Protein AF-A0A931ZPJ0-F1 (afdb_monomer_lite)

Sequence (111 aa):
MFNLAAVIPQITTKQKPKTNISVLYLNSAILVFIVVLGLAYLIQLNALSTKGYEIRQQQEAISGLSTEYKHLEMQVSNMQSINRIKQEAAKLNFVPTSGVTYINVSDFVLK

Radius of gyration: 46.38 Å; chains: 1; bounding box: 106×37×122 Å

Structure (mmCIF, N/CA/C/O backbone):
data_AF-A0A931ZPJ0-F1
#
_entry.id   AF-A0A931ZPJ0-F1
#
loop_
_atom_site.group_PDB
_atom_site.id
_atom_site.type_symbol
_atom_site.label_atom_id
_atom_site.label_alt_id
_atom_site.label_comp_id
_atom_site.label_asym_id
_atom_site.label_entity_id
_atom_site.label_seq_id
_atom_site.pdbx_PDB_ins_code
_atom_site.Cartn_x
_atom_site.Cartn_y
_atom_site.Cartn_z
_atom_site.occupancy
_atom_site.B_iso_or_equiv
_atom_site.auth_seq_id
_atom_site.auth_comp_id
_atom_site.auth_asym_id
_atom_site.auth_atom_id
_atom_site.pdbx_PDB_model_num
ATOM 1 N N . MET A 1 1 ? 56.919 27.492 -74.182 1.00 49.41 1 MET A N 1
ATOM 2 C CA . MET A 1 1 ? 57.236 27.239 -72.760 1.00 49.41 1 MET A CA 1
ATOM 3 C C . MET A 1 1 ? 55.943 27.335 -71.966 1.00 49.41 1 MET A C 1
ATOM 5 O O . MET A 1 1 ? 55.518 28.428 -71.628 1.00 49.41 1 MET A O 1
ATOM 9 N N . PHE A 1 2 ? 55.264 26.205 -71.773 1.00 52.31 2 PHE A N 1
ATOM 10 C CA . PHE A 1 2 ? 54.060 26.124 -70.945 1.00 52.31 2 PHE A CA 1
ATOM 11 C C . PHE A 1 2 ? 54.491 26.067 -69.479 1.00 52.31 2 PHE A C 1
ATOM 13 O O . PHE A 1 2 ? 55.183 25.125 -69.102 1.00 52.31 2 PHE A O 1
ATOM 20 N N . ASN A 1 3 ? 54.104 27.046 -68.661 1.00 52.62 3 ASN A N 1
ATOM 21 C CA . ASN A 1 3 ? 54.191 26.911 -67.209 1.00 52.62 3 ASN A CA 1
ATOM 22 C C . ASN A 1 3 ? 52.777 26.727 -66.657 1.00 52.62 3 ASN A C 1
ATOM 24 O O . ASN A 1 3 ? 52.006 27.669 -66.500 1.00 52.62 3 ASN A O 1
ATOM 28 N N . LEU A 1 4 ? 52.438 25.455 -66.472 1.00 56.16 4 LEU A N 1
ATOM 29 C CA . LEU A 1 4 ? 51.175 24.948 -65.963 1.00 56.16 4 LEU A CA 1
ATOM 30 C C . LEU A 1 4 ? 51.291 24.804 -64.437 1.00 56.16 4 LEU A C 1
ATOM 32 O O . LEU A 1 4 ? 51.333 23.694 -63.914 1.00 56.16 4 LEU A O 1
ATOM 36 N N . ALA A 1 5 ? 51.408 25.921 -63.720 1.00 59.16 5 ALA A N 1
ATOM 37 C CA . ALA A 1 5 ? 51.514 25.911 -62.265 1.00 59.16 5 ALA A CA 1
ATOM 38 C C . ALA A 1 5 ? 50.183 26.325 -61.617 1.00 59.16 5 ALA A C 1
ATOM 40 O O . ALA A 1 5 ? 49.895 27.501 -61.422 1.00 59.16 5 ALA A O 1
ATOM 41 N N . ALA A 1 6 ? 49.422 25.294 -61.249 1.00 60.72 6 ALA A N 1
ATOM 42 C CA . ALA A 1 6 ? 48.546 25.254 -60.080 1.00 60.72 6 ALA A CA 1
ATOM 43 C C . ALA A 1 6 ? 47.225 26.051 -60.114 1.00 60.72 6 ALA A C 1
ATOM 45 O O . ALA A 1 6 ? 46.964 26.895 -59.264 1.00 60.72 6 ALA A O 1
ATOM 46 N N . VAL A 1 7 ? 46.292 25.619 -60.968 1.00 61.38 7 VAL A N 1
ATOM 47 C CA . VAL A 1 7 ? 44.896 25.467 -60.517 1.00 61.38 7 VAL A CA 1
ATOM 48 C C . VAL A 1 7 ? 44.710 23.988 -60.198 1.00 61.38 7 VAL A C 1
ATOM 50 O O . VAL A 1 7 ? 44.396 23.178 -61.065 1.00 61.38 7 VAL A O 1
ATOM 53 N N . ILE A 1 8 ? 45.005 23.613 -58.954 1.00 66.06 8 ILE A N 1
ATOM 54 C CA . ILE A 1 8 ? 44.704 22.273 -58.446 1.00 66.06 8 ILE A CA 1
ATOM 55 C C . ILE A 1 8 ? 43.224 22.293 -58.044 1.00 66.06 8 ILE A C 1
ATOM 57 O O . ILE A 1 8 ? 42.862 23.081 -57.166 1.00 66.06 8 ILE A O 1
ATOM 61 N N . PRO A 1 9 ? 42.346 21.471 -58.644 1.00 60.62 9 PRO A N 1
ATOM 62 C CA . PRO A 1 9 ? 40.995 21.331 -58.129 1.00 60.62 9 PRO A CA 1
ATOM 63 C C . PRO A 1 9 ? 41.082 20.714 -56.732 1.00 60.62 9 PRO A C 1
ATOM 65 O O . PRO A 1 9 ? 41.609 19.615 -56.554 1.00 60.62 9 PRO A O 1
ATOM 68 N N . GLN A 1 10 ? 40.576 21.428 -55.727 1.00 62.12 10 GLN A N 1
ATOM 69 C CA . GLN A 1 10 ? 40.380 20.867 -54.397 1.00 62.12 10 GLN A CA 1
ATOM 70 C C . GLN A 1 10 ? 39.323 19.767 -54.508 1.00 62.12 10 GLN A C 1
ATOM 72 O O . GLN A 1 10 ? 38.121 20.034 -54.554 1.00 62.12 10 GLN A O 1
ATOM 77 N N . ILE A 1 11 ? 39.778 18.519 -54.603 1.00 58.69 11 ILE A N 1
ATOM 78 C CA . ILE A 1 11 ? 38.918 17.344 -54.531 1.00 58.69 11 ILE A CA 1
ATOM 79 C C . ILE A 1 11 ? 38.341 17.335 -53.114 1.00 58.69 11 ILE A C 1
ATOM 81 O O . ILE A 1 11 ? 38.998 16.927 -52.156 1.00 58.69 11 ILE A O 1
ATOM 85 N N . THR A 1 12 ? 37.109 17.817 -52.969 1.00 57.50 12 THR A N 1
ATOM 86 C CA . THR A 1 12 ? 36.311 17.646 -51.756 1.00 57.50 12 THR A CA 1
ATOM 87 C C . THR A 1 12 ? 35.993 16.162 -51.621 1.00 57.50 12 THR A C 1
ATOM 89 O O . THR A 1 12 ? 34.983 15.648 -52.101 1.00 57.50 12 THR A O 1
ATOM 92 N N . THR A 1 13 ? 36.909 15.429 -50.996 1.00 56.41 13 THR A N 1
ATOM 93 C CA . THR A 1 13 ? 36.708 14.023 -50.668 1.00 56.41 13 THR A CA 1
ATOM 94 C C . THR A 1 13 ? 35.636 13.942 -49.582 1.00 56.41 13 THR A C 1
ATOM 96 O O . THR A 1 13 ? 35.890 14.137 -48.397 1.00 56.41 13 THR A O 1
ATOM 99 N N . LYS A 1 14 ? 34.387 13.680 -49.988 1.00 57.00 14 LYS A N 1
ATOM 100 C CA . LYS A 1 14 ? 33.311 13.291 -49.069 1.00 57.00 14 LYS A CA 1
ATOM 101 C C . LYS A 1 14 ? 33.691 11.956 -48.433 1.00 57.00 14 LYS A C 1
ATOM 103 O O . LYS A 1 14 ? 33.421 10.893 -48.990 1.00 57.00 14 LYS A O 1
ATOM 108 N N . GLN A 1 15 ? 34.339 12.008 -47.276 1.00 59.53 15 GLN A N 1
ATOM 109 C CA . GLN A 1 15 ? 34.605 10.820 -46.481 1.00 59.53 15 GLN A CA 1
ATOM 110 C C . GLN A 1 15 ? 33.269 10.284 -45.956 1.00 59.53 15 GLN A C 1
ATOM 112 O O . GLN A 1 15 ? 32.634 10.887 -45.093 1.00 59.53 15 GLN A O 1
ATOM 117 N N . LYS A 1 16 ? 32.808 9.157 -46.511 1.00 56.84 16 LYS A N 1
ATOM 118 C CA . LYS A 1 16 ? 31.724 8.380 -45.902 1.00 56.84 16 LYS A CA 1
ATOM 119 C C . LYS A 1 16 ? 32.259 7.815 -44.584 1.00 56.84 16 LYS A C 1
ATOM 121 O O . LYS A 1 16 ? 33.325 7.195 -44.616 1.00 56.84 16 LYS A O 1
ATOM 126 N N . PRO A 1 17 ? 31.566 7.994 -43.447 1.00 60.56 17 PRO A N 1
ATOM 127 C CA . PRO A 1 17 ? 32.018 7.407 -42.197 1.00 60.56 17 PRO A CA 1
ATOM 128 C C . PRO A 1 17 ? 32.045 5.884 -42.366 1.00 60.56 17 PRO A C 1
ATOM 130 O O . PRO A 1 17 ? 31.010 5.253 -42.577 1.00 60.56 17 PRO A O 1
ATOM 133 N N . LYS A 1 18 ? 33.245 5.292 -42.322 1.00 60.00 18 LYS A N 1
ATOM 134 C CA . LYS A 1 18 ? 33.433 3.843 -42.198 1.00 60.00 18 LYS A CA 1
ATOM 135 C C . LYS A 1 18 ? 32.964 3.451 -40.800 1.00 60.00 18 LYS A C 1
ATOM 137 O O . LYS A 1 18 ? 33.748 3.421 -39.856 1.00 60.00 18 LYS A O 1
ATOM 142 N N . THR A 1 19 ? 31.670 3.208 -40.644 1.00 62.28 19 THR A N 1
ATOM 143 C CA . THR A 1 19 ? 31.139 2.626 -39.416 1.00 62.28 19 THR A CA 1
ATOM 144 C C . THR A 1 19 ? 31.400 1.126 -39.453 1.00 62.28 19 THR A C 1
ATOM 146 O O . THR A 1 19 ? 31.033 0.424 -40.395 1.00 62.28 19 THR A O 1
ATOM 149 N N . ASN A 1 20 ? 32.096 0.623 -38.435 1.00 71.38 20 ASN A N 1
ATOM 150 C CA . ASN A 1 20 ? 32.272 -0.812 -38.263 1.00 71.38 20 ASN A CA 1
ATOM 151 C C . ASN A 1 20 ? 30.892 -1.428 -38.009 1.00 71.38 20 ASN A C 1
ATOM 153 O O . ASN A 1 20 ? 30.204 -1.024 -37.074 1.00 71.38 20 ASN A O 1
ATOM 157 N N . ILE A 1 21 ? 30.494 -2.403 -38.829 1.00 75.19 21 ILE A N 1
ATOM 158 C CA . ILE A 1 21 ? 29.176 -3.063 -38.771 1.00 75.19 21 ILE A CA 1
ATOM 159 C C . ILE A 1 21 ? 28.860 -3.577 -37.350 1.00 75.19 21 ILE A C 1
ATOM 161 O O . ILE A 1 21 ? 27.729 -3.462 -36.888 1.00 75.19 21 ILE A O 1
ATOM 165 N N . SER A 1 22 ? 29.877 -4.035 -36.609 1.00 79.31 22 SER A N 1
ATOM 166 C CA . SER A 1 22 ? 29.763 -4.433 -35.195 1.00 79.31 22 SER A CA 1
ATOM 167 C C . SER A 1 22 ? 29.295 -3.294 -34.269 1.00 79.31 22 SER A C 1
ATOM 169 O O . SER A 1 22 ? 28.441 -3.498 -33.410 1.00 79.31 22 SER A O 1
ATOM 171 N N . VAL A 1 23 ? 29.773 -2.064 -34.491 1.00 87.19 23 VAL A N 1
ATOM 172 C CA . VAL A 1 23 ? 29.387 -0.879 -33.700 1.00 87.19 23 VAL A CA 1
ATOM 173 C C . VAL A 1 23 ? 27.945 -0.461 -34.002 1.00 87.19 23 VAL A C 1
ATOM 175 O O . VAL A 1 23 ? 27.236 -0.010 -33.106 1.00 87.19 23 VAL A O 1
ATOM 178 N N . LEU A 1 24 ? 27.481 -0.653 -35.243 1.00 85.31 24 LEU A N 1
ATOM 179 C CA . LEU A 1 24 ? 26.091 -0.389 -35.622 1.00 85.31 24 LEU A CA 1
ATOM 180 C C . LEU A 1 24 ? 25.127 -1.344 -34.901 1.00 85.31 24 LEU A C 1
ATOM 182 O O . LEU A 1 24 ? 24.143 -0.888 -34.317 1.00 85.31 24 LEU A O 1
ATOM 186 N N . TYR A 1 25 ? 25.435 -2.646 -34.889 1.00 91.62 25 TYR A N 1
ATOM 187 C CA . TYR A 1 25 ? 24.636 -3.633 -34.159 1.00 91.62 25 TYR A CA 1
ATOM 188 C C . TYR A 1 25 ? 24.646 -3.368 -32.651 1.00 91.62 25 TYR A C 1
ATOM 190 O O . TYR A 1 25 ? 23.581 -3.375 -32.034 1.00 91.62 25 TYR A O 1
ATOM 198 N N . LEU A 1 26 ? 25.805 -3.041 -32.072 1.00 93.19 26 LEU A N 1
ATOM 199 C CA . LEU A 1 26 ? 25.920 -2.709 -30.652 1.00 93.19 26 LEU A CA 1
ATOM 200 C C . LEU A 1 26 ? 25.062 -1.491 -30.270 1.00 93.19 26 LEU A C 1
ATOM 202 O O . LEU A 1 26 ? 24.284 -1.567 -29.322 1.00 93.19 26 LEU A O 1
ATOM 206 N N . ASN A 1 27 ? 25.132 -0.398 -31.036 1.00 93.38 27 ASN A N 1
ATOM 207 C CA . ASN A 1 27 ? 24.301 0.784 -30.787 1.00 93.38 27 ASN A CA 1
ATOM 208 C C . ASN A 1 27 ? 22.807 0.485 -30.939 1.00 93.38 27 ASN A C 1
ATOM 210 O O . ASN A 1 27 ? 22.005 0.968 -30.141 1.00 93.38 27 ASN A O 1
ATOM 214 N N . SER A 1 28 ? 22.425 -0.324 -31.931 1.00 94.12 28 SER A N 1
ATOM 215 C CA . SER A 1 28 ? 21.024 -0.722 -32.103 1.00 94.12 28 SER A CA 1
ATOM 216 C C . SER A 1 28 ? 20.516 -1.554 -30.920 1.00 94.12 28 SER A C 1
ATOM 218 O O . SER A 1 28 ? 19.419 -1.302 -30.428 1.00 94.12 28 SER A O 1
ATOM 220 N N . ALA A 1 29 ? 21.336 -2.470 -30.395 1.00 95.25 29 ALA A N 1
ATOM 221 C CA . ALA A 1 29 ? 20.995 -3.284 -29.234 1.00 95.25 29 ALA A CA 1
ATOM 222 C C . ALA A 1 29 ? 20.834 -2.430 -27.969 1.00 95.25 29 ALA A C 1
ATOM 224 O O . ALA A 1 29 ? 19.872 -2.615 -27.228 1.00 95.25 29 ALA A O 1
ATOM 225 N N . ILE A 1 30 ? 21.722 -1.453 -27.755 1.00 95.56 30 ILE A N 1
ATOM 226 C CA . ILE A 1 30 ? 21.625 -0.508 -26.632 1.00 95.56 30 ILE A CA 1
ATOM 227 C C . ILE A 1 30 ? 20.350 0.334 -26.740 1.00 95.56 30 ILE A C 1
ATOM 229 O O . ILE A 1 30 ? 19.649 0.513 -25.748 1.00 95.56 30 ILE A O 1
ATOM 233 N N . LEU A 1 31 ? 20.012 0.819 -27.937 1.00 96.38 31 LEU A N 1
ATOM 234 C CA . LEU A 1 31 ? 18.802 1.614 -28.152 1.00 96.38 31 LEU A CA 1
ATOM 235 C C . LEU A 1 31 ? 17.545 0.793 -27.849 1.00 96.38 31 LEU A C 1
ATOM 237 O O . LEU A 1 31 ? 16.681 1.247 -27.100 1.00 96.38 31 LEU A O 1
ATOM 241 N N . VAL A 1 32 ? 17.472 -0.439 -28.358 1.00 96.69 32 VAL A N 1
ATOM 242 C CA . VAL A 1 32 ? 16.373 -1.365 -28.047 1.00 96.69 32 VAL A CA 1
ATOM 243 C C . VAL A 1 32 ? 16.301 -1.633 -26.545 1.00 96.69 32 VAL A C 1
ATOM 245 O O . VAL A 1 32 ? 15.217 -1.594 -25.971 1.00 96.69 32 VAL A O 1
ATOM 248 N N . PHE A 1 33 ? 17.440 -1.840 -25.886 1.00 97.12 33 PHE A N 1
ATOM 249 C CA . PHE A 1 33 ? 17.489 -2.082 -24.449 1.00 97.12 33 PHE A CA 1
ATOM 250 C C . PHE A 1 33 ? 16.946 -0.897 -23.638 1.00 97.12 33 PHE A C 1
ATOM 252 O O . PHE A 1 33 ? 16.136 -1.094 -22.736 1.00 97.12 33 PHE A O 1
ATOM 259 N N . ILE A 1 34 ? 17.312 0.336 -24.000 1.00 97.06 34 ILE A N 1
ATOM 260 C CA . ILE A 1 34 ? 16.783 1.554 -23.368 1.00 97.06 34 ILE A CA 1
ATOM 261 C C . ILE A 1 34 ? 15.265 1.648 -23.553 1.00 97.06 34 ILE A C 1
ATOM 263 O O . ILE A 1 34 ? 14.551 1.955 -22.600 1.00 97.06 34 ILE A O 1
ATOM 267 N N . VAL A 1 35 ? 14.757 1.351 -24.752 1.00 96.88 35 VAL A N 1
ATOM 268 C CA . VAL A 1 35 ? 13.312 1.367 -25.026 1.00 96.88 35 VAL A CA 1
ATOM 269 C C . VAL A 1 35 ? 12.584 0.317 -24.187 1.00 96.88 35 VAL A C 1
ATOM 271 O O . VAL A 1 35 ? 11.570 0.630 -23.565 1.00 96.88 35 VAL A O 1
ATOM 274 N N . VAL A 1 36 ? 13.112 -0.906 -24.113 1.00 97.00 36 VAL A N 1
ATOM 275 C CA . VAL A 1 36 ? 12.535 -1.985 -23.297 1.00 97.00 36 VAL A CA 1
ATOM 276 C C . VAL A 1 36 ? 12.517 -1.601 -21.818 1.00 97.00 36 VAL A C 1
ATOM 278 O O . VAL A 1 36 ? 11.487 -1.760 -21.166 1.00 97.00 36 VAL A O 1
ATOM 281 N N . LEU A 1 37 ? 13.613 -1.045 -21.296 1.00 96.56 37 LEU A N 1
ATOM 282 C CA . LEU A 1 37 ? 13.674 -0.557 -19.917 1.00 96.56 37 LEU A CA 1
ATOM 283 C C . LEU A 1 37 ? 12.683 0.583 -19.661 1.00 96.56 37 LEU A C 1
ATOM 285 O O . LEU A 1 37 ? 12.018 0.586 -18.628 1.00 96.56 37 LEU A O 1
ATOM 289 N N . GLY A 1 38 ? 12.539 1.520 -20.600 1.00 95.19 38 GLY A N 1
ATOM 290 C CA . GLY A 1 38 ? 11.569 2.610 -20.501 1.00 95.19 38 GLY A CA 1
ATOM 291 C C . GLY A 1 38 ? 10.125 2.107 -20.456 1.00 95.19 38 GLY A C 1
ATOM 292 O O . GLY A 1 38 ? 9.345 2.533 -19.606 1.00 95.19 38 GLY A O 1
ATOM 293 N N . LEU A 1 39 ? 9.775 1.150 -21.318 1.00 95.00 39 LEU A N 1
ATOM 294 C CA . LEU A 1 39 ? 8.451 0.523 -21.317 1.00 95.00 39 LEU A CA 1
ATOM 295 C C . LEU A 1 39 ? 8.205 -0.281 -20.036 1.00 95.00 39 LEU A C 1
ATOM 297 O O . LEU A 1 39 ? 7.142 -0.152 -19.431 1.00 95.00 39 LEU A O 1
ATOM 301 N N . ALA A 1 40 ? 9.190 -1.062 -19.586 1.00 93.44 40 ALA A N 1
ATOM 302 C CA . ALA A 1 40 ? 9.104 -1.807 -18.334 1.00 93.44 40 ALA A CA 1
ATOM 303 C C . ALA A 1 40 ? 8.900 -0.871 -17.133 1.00 93.44 40 ALA A C 1
ATOM 305 O O . ALA A 1 40 ? 8.053 -1.141 -16.282 1.00 93.44 40 ALA A O 1
ATOM 306 N N . TYR A 1 41 ? 9.611 0.260 -17.098 1.00 92.69 41 TYR A N 1
ATOM 307 C CA . TYR A 1 41 ? 9.450 1.281 -16.066 1.00 92.69 41 TYR A CA 1
ATOM 308 C C . TYR A 1 41 ? 8.044 1.885 -16.072 1.00 92.69 41 TYR A C 1
ATOM 310 O O . TYR A 1 41 ? 7.416 1.976 -15.019 1.00 92.69 41 TYR A O 1
ATOM 318 N N . LEU A 1 42 ? 7.507 2.238 -17.245 1.00 87.31 42 LEU A N 1
ATOM 319 C CA . LEU A 1 42 ? 6.139 2.746 -17.351 1.00 87.31 42 LEU A CA 1
ATOM 320 C C . LEU A 1 42 ? 5.109 1.713 -16.889 1.00 87.31 42 LEU A C 1
ATOM 322 O O . LEU A 1 42 ? 4.183 2.068 -16.166 1.00 87.31 42 LEU A O 1
ATOM 326 N N . ILE A 1 43 ? 5.258 0.441 -17.262 1.00 87.50 43 ILE A N 1
ATOM 327 C CA . ILE A 1 43 ? 4.358 -0.626 -16.801 1.00 87.50 43 ILE A CA 1
ATOM 328 C C . ILE A 1 43 ? 4.434 -0.762 -15.278 1.00 87.50 43 ILE A C 1
ATOM 330 O O . ILE A 1 43 ? 3.400 -0.834 -14.619 1.00 87.50 43 ILE A O 1
ATOM 334 N N . GLN A 1 44 ? 5.638 -0.756 -14.706 1.00 84.44 44 GLN A N 1
ATOM 335 C CA . GLN A 1 44 ? 5.841 -0.898 -13.266 1.00 84.44 44 GLN A CA 1
ATOM 336 C C . GLN A 1 44 ? 5.286 0.299 -12.485 1.00 84.44 44 GLN A C 1
ATOM 338 O O . GLN A 1 44 ? 4.643 0.111 -11.454 1.00 84.44 44 GLN A O 1
ATOM 343 N N . LEU A 1 45 ? 5.459 1.513 -13.008 1.00 81.88 45 LEU A N 1
ATOM 344 C CA . LEU A 1 45 ? 4.899 2.736 -12.440 1.00 81.88 45 LEU A CA 1
ATOM 345 C C . LEU A 1 45 ? 3.364 2.735 -12.494 1.00 81.88 45 LEU A C 1
ATOM 347 O O . LEU A 1 45 ? 2.708 3.055 -11.503 1.00 81.88 45 LEU A O 1
ATOM 351 N N . ASN A 1 46 ? 2.785 2.322 -13.624 1.00 79.25 46 ASN A N 1
ATOM 352 C CA . ASN A 1 46 ? 1.336 2.196 -13.769 1.00 79.25 46 ASN A CA 1
ATOM 353 C C . ASN A 1 46 ? 0.770 1.106 -12.844 1.00 79.25 46 ASN A C 1
ATOM 355 O O . ASN A 1 46 ? -0.218 1.343 -12.154 1.00 79.25 46 ASN A O 1
ATOM 359 N N . ALA A 1 47 ? 1.430 -0.051 -12.746 1.00 71.50 47 ALA A N 1
ATOM 360 C CA . ALA A 1 47 ? 1.039 -1.121 -11.829 1.00 71.50 47 ALA A CA 1
ATOM 361 C C . ALA A 1 47 ? 1.138 -0.690 -10.356 1.00 71.50 47 ALA A C 1
ATOM 363 O O . ALA A 1 47 ? 0.303 -1.080 -9.541 1.00 71.50 47 ALA A O 1
ATOM 364 N N . LEU A 1 48 ? 2.125 0.139 -10.005 1.00 69.44 48 LEU A N 1
ATOM 365 C CA . LEU A 1 48 ? 2.248 0.717 -8.667 1.00 69.44 48 LEU A CA 1
ATOM 366 C C . LEU A 1 48 ? 1.083 1.670 -8.354 1.00 69.44 48 LEU A C 1
ATOM 368 O O . LEU A 1 48 ? 0.561 1.649 -7.240 1.00 69.44 48 LEU A O 1
ATOM 372 N N . SER A 1 49 ? 0.627 2.447 -9.341 1.00 60.47 49 SER A N 1
ATOM 373 C CA . SER A 1 49 ? -0.556 3.304 -9.204 1.00 60.47 49 SER A CA 1
ATOM 374 C C . SER A 1 49 ? -1.832 2.485 -8.960 1.00 60.47 49 SER A C 1
ATOM 376 O O . SER A 1 49 ?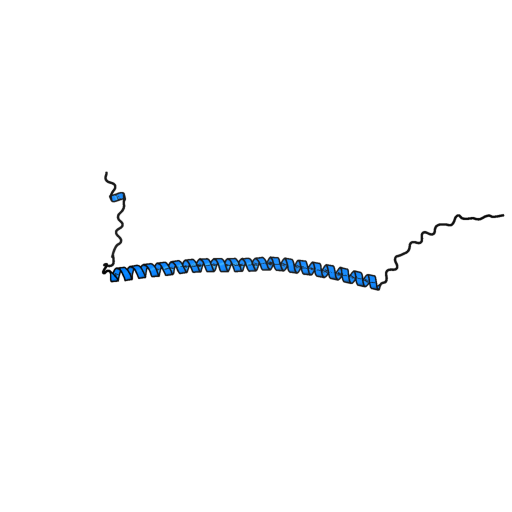 -2.603 2.804 -8.055 1.00 60.47 49 SER A O 1
ATOM 378 N N . THR A 1 50 ? -2.013 1.364 -9.670 1.00 66.38 50 THR A N 1
ATOM 379 C CA . THR A 1 50 ? -3.136 0.435 -9.440 1.00 66.38 50 THR A CA 1
ATOM 380 C C . THR A 1 50 ? -3.073 -0.223 -8.059 1.00 66.38 50 THR A C 1
ATOM 382 O O . THR A 1 50 ? -4.085 -0.298 -7.364 1.00 66.38 50 THR A O 1
ATOM 385 N N . LYS A 1 51 ? -1.878 -0.623 -7.602 1.00 65.56 51 LYS A N 1
ATOM 386 C CA . LYS A 1 51 ? -1.672 -1.170 -6.248 1.00 65.56 51 LYS A CA 1
ATOM 387 C C . LYS A 1 51 ? -2.009 -0.165 -5.146 1.00 65.56 51 LYS A C 1
ATOM 389 O O . LYS A 1 51 ? -2.515 -0.560 -4.101 1.00 65.56 51 LYS A O 1
ATOM 394 N N . GLY A 1 52 ? -1.789 1.130 -5.375 1.00 70.44 52 GLY A N 1
ATOM 395 C CA . GLY A 1 52 ? -2.210 2.181 -4.445 1.00 70.44 52 GLY A CA 1
ATOM 396 C C . GLY A 1 52 ? -3.725 2.206 -4.213 1.00 70.44 52 GLY A C 1
ATOM 397 O O . GLY A 1 52 ? -4.170 2.469 -3.096 1.00 70.44 52 GLY A O 1
ATOM 398 N N . TYR A 1 53 ? -4.517 1.877 -5.237 1.00 71.81 53 TYR A N 1
ATOM 399 C CA . TYR A 1 53 ? -5.974 1.802 -5.130 1.00 71.81 53 TYR A CA 1
ATOM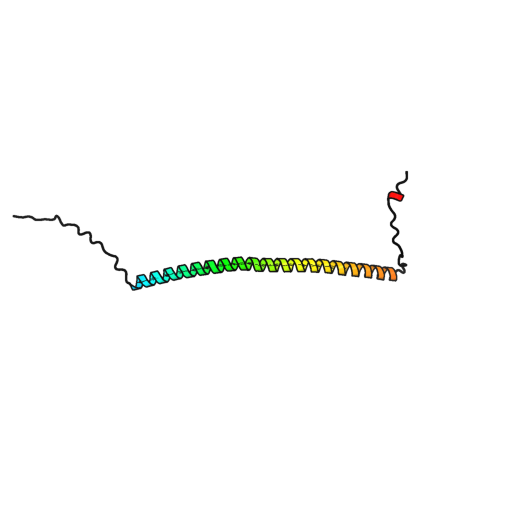 400 C C . TYR A 1 53 ? -6.430 0.588 -4.310 1.00 71.81 53 TYR A C 1
ATOM 402 O O . TYR A 1 53 ? -7.267 0.728 -3.422 1.00 71.81 53 TYR A O 1
ATOM 410 N N . GLU A 1 54 ? -5.826 -0.582 -4.539 1.00 72.62 54 GLU A N 1
ATOM 411 C CA . GLU A 1 54 ? -6.086 -1.789 -3.738 1.00 72.62 54 GLU A CA 1
ATOM 412 C C . GLU A 1 54 ? -5.728 -1.577 -2.260 1.00 72.62 54 GLU A C 1
ATOM 414 O O . GLU A 1 54 ? -6.516 -1.908 -1.375 1.00 72.62 54 GLU A O 1
ATOM 419 N N . ILE A 1 55 ? -4.576 -0.953 -1.983 1.00 78.75 55 ILE A N 1
ATOM 420 C CA . ILE A 1 55 ? -4.160 -0.599 -0.618 1.00 78.75 55 ILE A CA 1
ATOM 421 C C . ILE A 1 55 ? -5.177 0.347 0.020 1.00 78.75 55 ILE A C 1
ATOM 423 O O . ILE A 1 55 ? -5.566 0.154 1.172 1.00 78.75 55 ILE A O 1
ATOM 427 N N . ARG A 1 56 ? -5.640 1.359 -0.721 1.00 76.25 56 ARG A N 1
ATOM 428 C CA . ARG A 1 56 ? -6.636 2.304 -0.214 1.00 76.25 56 ARG A CA 1
ATOM 429 C C . ARG A 1 56 ? -7.956 1.610 0.124 1.00 76.25 56 ARG A C 1
ATOM 431 O O . ARG A 1 56 ? -8.506 1.869 1.190 1.00 76.25 56 ARG A O 1
ATOM 438 N N . GLN A 1 57 ? -8.424 0.702 -0.728 1.00 80.38 57 GLN A N 1
ATOM 439 C CA . GLN A 1 57 ? -9.646 -0.061 -0.480 1.00 80.38 57 GLN A CA 1
ATOM 440 C C . GLN A 1 57 ? -9.520 -0.952 0.766 1.00 80.38 57 GLN A C 1
ATOM 442 O O . GLN A 1 57 ? -10.426 -0.995 1.599 1.00 80.38 57 GLN A O 1
ATOM 447 N N . GLN A 1 58 ? -8.379 -1.623 0.939 1.00 79.31 58 GLN A N 1
ATOM 448 C CA . GLN A 1 58 ? -8.100 -2.415 2.139 1.00 79.31 58 GLN A CA 1
ATOM 449 C C . GLN A 1 58 ? -8.035 -1.539 3.399 1.00 79.31 58 GLN A C 1
ATOM 451 O O . GLN A 1 58 ? -8.564 -1.916 4.445 1.00 79.31 58 GLN A O 1
ATOM 456 N N . GLN A 1 59 ? -7.445 -0.345 3.302 1.00 82.81 59 GLN A N 1
ATOM 457 C CA . GLN A 1 59 ? -7.371 0.610 4.406 1.00 82.81 59 GLN A CA 1
ATOM 458 C C . GLN A 1 59 ? -8.758 1.128 4.817 1.00 82.81 59 GLN A C 1
ATOM 460 O O . GLN A 1 59 ? -9.044 1.233 6.012 1.00 82.81 59 GLN A O 1
ATOM 465 N N . GLU A 1 60 ? -9.627 1.417 3.844 1.00 87.31 60 GLU A N 1
ATOM 466 C CA . GLU A 1 60 ? -11.019 1.815 4.080 1.00 87.31 60 GLU A CA 1
ATOM 467 C C . GLU A 1 60 ? -11.812 0.684 4.755 1.00 87.31 60 GLU A C 1
ATOM 469 O O . GLU A 1 60 ? -12.512 0.936 5.738 1.00 87.31 60 GLU A O 1
ATOM 474 N N . ALA A 1 61 ? -11.626 -0.571 4.328 1.00 87.69 61 ALA A N 1
ATOM 475 C CA . ALA A 1 61 ? -12.257 -1.730 4.962 1.00 87.69 61 ALA A CA 1
ATOM 476 C C . ALA A 1 61 ? -11.824 -1.908 6.431 1.00 87.69 61 ALA A C 1
ATOM 478 O O . ALA A 1 61 ? -12.667 -2.099 7.309 1.00 87.69 61 ALA A O 1
ATOM 479 N N . ILE A 1 62 ? -10.524 -1.779 6.723 1.00 90.62 62 ILE A N 1
ATOM 480 C CA . ILE A 1 62 ? -9.992 -1.835 8.096 1.00 90.62 62 ILE A CA 1
ATOM 481 C C . ILE A 1 62 ? -10.571 -0.703 8.955 1.00 90.62 62 ILE A C 1
ATOM 483 O O . ILE A 1 62 ? -10.953 -0.926 10.105 1.00 90.62 62 ILE A O 1
ATOM 487 N N . SER A 1 63 ? -10.657 0.513 8.409 1.00 89.19 63 SER A N 1
ATOM 488 C CA . SER A 1 63 ? -11.223 1.663 9.122 1.00 89.19 63 SER A CA 1
ATOM 489 C C . SER A 1 63 ? -12.711 1.469 9.435 1.00 89.19 63 SER A C 1
ATOM 491 O O . SER A 1 63 ? -13.156 1.795 10.541 1.00 89.19 63 SER A O 1
ATOM 493 N N . GLY A 1 64 ? -13.475 0.914 8.489 1.00 90.69 64 GLY A N 1
ATOM 494 C CA . GLY A 1 64 ? -14.881 0.559 8.684 1.00 90.69 64 GLY A CA 1
ATOM 495 C C . GLY A 1 64 ? -15.050 -0.467 9.802 1.00 90.69 64 GLY A C 1
ATOM 496 O O . GLY A 1 64 ? -15.765 -0.217 10.771 1.00 90.69 64 GLY A O 1
ATOM 497 N N . LEU A 1 65 ? -1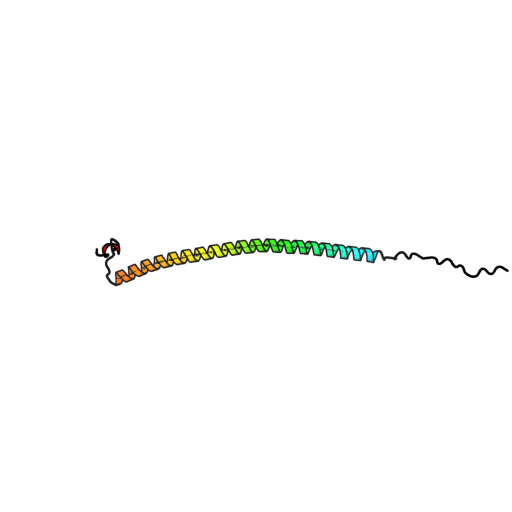4.291 -1.563 9.732 1.00 90.00 65 LEU A N 1
ATOM 498 C CA . LEU A 1 65 ? -14.333 -2.631 10.730 1.00 90.00 65 LEU A CA 1
ATOM 499 C C . LEU A 1 65 ? -13.924 -2.149 12.132 1.00 90.00 65 LEU A C 1
ATOM 501 O O . LEU A 1 65 ? -14.540 -2.527 13.125 1.00 90.00 65 LEU A O 1
ATOM 505 N N . SER A 1 66 ? -12.920 -1.271 12.233 1.00 89.44 66 SER A N 1
ATOM 506 C CA . SER A 1 66 ? -12.512 -0.673 13.513 1.00 89.44 66 SER A CA 1
ATOM 507 C C . SER A 1 66 ? -13.606 0.212 14.115 1.00 89.44 66 SER A C 1
ATOM 509 O O . SER A 1 66 ? -13.811 0.216 15.331 1.00 89.44 66 SER A O 1
ATOM 511 N N . THR A 1 67 ? -14.326 0.950 13.270 1.00 90.81 67 THR A N 1
ATOM 512 C CA . THR A 1 67 ? -15.442 1.799 13.705 1.00 90.81 67 THR A CA 1
ATOM 513 C C . THR A 1 67 ? -16.595 0.949 14.228 1.00 90.81 67 THR A C 1
ATOM 515 O O . THR A 1 67 ? -17.136 1.233 15.296 1.00 90.81 67 THR A O 1
ATOM 518 N N . GLU A 1 68 ? -16.927 -0.127 13.519 1.00 91.56 68 GLU A N 1
ATOM 519 C CA . GLU A 1 68 ? -17.973 -1.059 13.930 1.00 91.56 68 GLU A CA 1
ATOM 520 C C . GLU A 1 68 ? -17.617 -1.790 15.228 1.00 91.56 68 GLU A C 1
ATOM 522 O O . GLU A 1 68 ? -18.443 -1.860 16.139 1.00 91.56 68 GLU A O 1
ATOM 527 N N . TYR A 1 69 ? -16.365 -2.230 15.372 1.00 91.56 69 TYR A N 1
ATOM 528 C CA . TYR A 1 69 ? -15.865 -2.812 16.617 1.00 91.56 69 TYR A CA 1
ATOM 529 C C . TYR A 1 69 ? -16.043 -1.855 17.803 1.00 91.56 69 TYR A C 1
ATOM 531 O O . TYR A 1 69 ? -16.613 -2.242 18.821 1.00 91.56 69 TYR A O 1
ATOM 539 N N . LYS A 1 70 ? -15.632 -0.586 17.661 1.00 89.31 70 LYS A N 1
ATOM 540 C CA . LYS A 1 70 ? -15.810 0.427 18.716 1.00 89.31 70 LYS A CA 1
ATOM 541 C C . LYS A 1 70 ? -17.281 0.643 19.061 1.00 89.31 70 LYS A C 1
ATOM 543 O O . LYS A 1 70 ? -17.628 0.797 20.230 1.00 89.31 70 LYS A O 1
ATOM 548 N N . HIS A 1 71 ? -18.157 0.659 18.059 1.00 92.44 71 HIS A N 1
ATOM 549 C CA . HIS A 1 71 ? -19.592 0.795 18.284 1.00 92.44 71 HIS A CA 1
ATOM 550 C C . HIS A 1 71 ? -20.165 -0.399 19.059 1.00 92.44 71 HIS A C 1
ATOM 552 O O . HIS A 1 71 ? -20.951 -0.217 19.991 1.00 92.44 71 HIS A O 1
ATOM 558 N N . LEU A 1 72 ? -19.741 -1.615 18.717 1.00 90.81 72 LEU A N 1
ATOM 559 C CA . LEU A 1 72 ? -20.159 -2.829 19.409 1.00 90.81 72 LEU A CA 1
ATOM 560 C C . LEU A 1 72 ? -19.620 -2.878 20.848 1.00 90.81 72 LEU A C 1
ATOM 562 O O . LEU A 1 72 ? -20.360 -3.206 21.773 1.00 90.81 72 LEU A O 1
ATOM 566 N N . GLU A 1 73 ? -18.368 -2.474 21.057 1.00 91.25 73 GLU A N 1
ATOM 567 C CA . GLU A 1 73 ? -17.748 -2.371 22.380 1.00 91.25 73 GLU A CA 1
ATOM 568 C C . GLU A 1 73 ? -18.505 -1.390 23.290 1.00 91.25 73 GLU A C 1
ATOM 570 O O . GLU A 1 73 ? -18.805 -1.715 24.442 1.00 91.25 73 GLU A O 1
ATOM 575 N N . MET A 1 74 ? -18.909 -0.227 22.766 1.00 89.38 74 MET A N 1
ATOM 576 C CA . MET A 1 74 ? -19.749 0.723 23.507 1.00 89.38 74 MET A CA 1
ATOM 577 C C . MET A 1 74 ? -21.107 0.123 23.890 1.00 89.38 74 MET A C 1
ATOM 579 O O . MET A 1 74 ? -21.564 0.314 25.018 1.00 89.38 74 MET A O 1
ATOM 583 N N . GLN A 1 75 ? -21.753 -0.625 22.992 1.00 90.38 75 GLN A N 1
ATOM 584 C CA . GLN A 1 75 ? -23.024 -1.289 23.300 1.00 90.38 75 GLN A CA 1
ATOM 585 C C . GLN A 1 75 ? -22.872 -2.331 24.410 1.00 90.38 75 GLN A C 1
ATOM 587 O O . GLN A 1 75 ? -23.663 -2.340 25.355 1.00 90.38 75 GLN A O 1
ATOM 592 N N . VAL A 1 76 ? -21.834 -3.168 24.336 1.00 88.62 76 VAL A N 1
ATOM 593 C CA . VAL A 1 76 ? -21.533 -4.161 25.374 1.00 88.62 76 VAL A CA 1
ATOM 594 C C . VAL A 1 76 ? -21.270 -3.473 26.713 1.00 88.62 76 VAL A C 1
ATOM 596 O O . VAL A 1 76 ? -21.844 -3.870 27.728 1.00 88.62 76 VAL A O 1
ATOM 599 N N . SER A 1 77 ? -20.471 -2.405 26.721 1.00 86.19 77 SER A N 1
ATOM 600 C CA . SER A 1 77 ? -20.173 -1.631 27.930 1.00 86.19 77 SER A CA 1
ATOM 601 C C . SER A 1 77 ? -21.427 -0.992 28.541 1.00 86.19 77 SER A C 1
ATOM 603 O O . SER A 1 77 ? -21.632 -1.061 29.755 1.00 86.19 77 SER A O 1
ATOM 605 N N . ASN A 1 78 ? -22.331 -0.455 27.717 1.00 83.38 78 ASN A N 1
ATOM 606 C CA . ASN A 1 78 ? -23.616 0.078 28.178 1.00 83.38 78 ASN A CA 1
ATOM 607 C C . ASN A 1 78 ? -24.492 -1.008 28.818 1.00 83.38 78 ASN A C 1
ATOM 609 O O . ASN A 1 78 ? -25.039 -0.806 29.905 1.00 83.38 78 ASN A O 1
ATOM 613 N N . MET A 1 79 ? -24.592 -2.184 28.192 1.00 83.56 79 MET A N 1
ATOM 614 C CA . MET A 1 79 ? -25.345 -3.315 28.748 1.00 83.56 79 MET A CA 1
ATOM 615 C C . MET A 1 79 ? -24.745 -3.801 30.073 1.00 83.56 79 MET A C 1
ATOM 617 O O . MET A 1 79 ? -25.471 -4.039 31.041 1.00 83.56 79 MET A O 1
ATOM 621 N N . GLN A 1 80 ? -23.416 -3.911 30.147 1.00 86.56 80 GLN A N 1
ATOM 622 C CA . GLN A 1 80 ? -22.709 -4.270 31.377 1.00 86.56 80 GLN A CA 1
ATOM 623 C C . GLN A 1 80 ? -22.905 -3.221 32.473 1.00 86.56 80 GLN A C 1
ATOM 625 O O . GLN A 1 80 ? -23.130 -3.585 33.625 1.00 86.56 80 GLN A O 1
ATOM 630 N N . SER A 1 81 ? -22.893 -1.935 32.123 1.00 84.12 81 SER A N 1
ATOM 631 C CA . SER A 1 81 ? -23.119 -0.834 33.062 1.00 84.12 81 SER A CA 1
ATOM 632 C C . SER A 1 81 ? -24.522 -0.888 33.666 1.00 84.12 81 SER A C 1
ATOM 634 O O . SER A 1 81 ? -24.662 -0.815 34.885 1.00 84.12 81 SER A O 1
ATOM 636 N N . ILE A 1 82 ? -25.558 -1.117 32.852 1.00 82.06 82 ILE A N 1
ATOM 637 C CA . ILE A 1 82 ? -26.940 -1.299 33.332 1.00 82.06 82 ILE A CA 1
ATOM 638 C C . ILE A 1 82 ? -27.037 -2.497 34.280 1.00 82.06 82 ILE A C 1
ATOM 640 O O . ILE A 1 82 ? -27.646 -2.400 35.346 1.00 82.06 82 ILE A O 1
ATOM 644 N N . ASN A 1 83 ? -26.432 -3.628 33.915 1.00 82.50 83 ASN A N 1
ATOM 645 C CA . ASN A 1 83 ? -26.436 -4.820 34.761 1.00 82.50 83 ASN A CA 1
ATOM 646 C C . ASN A 1 83 ? -25.695 -4.583 36.081 1.00 82.50 83 ASN A C 1
ATOM 648 O O . ASN A 1 83 ? -26.184 -4.987 37.135 1.00 82.50 83 ASN A O 1
ATOM 652 N N . ARG A 1 84 ? -24.566 -3.870 36.044 1.00 83.19 84 ARG A N 1
ATOM 653 C CA . ARG A 1 84 ? -23.802 -3.503 37.237 1.00 83.19 84 ARG A CA 1
ATOM 654 C C . ARG A 1 84 ? -24.602 -2.580 38.153 1.00 83.19 84 ARG A C 1
ATOM 656 O O . ARG A 1 84 ? -24.668 -2.843 39.347 1.00 83.19 84 ARG A O 1
ATOM 663 N N . ILE A 1 85 ? -25.268 -1.561 37.608 1.00 81.94 85 ILE A N 1
ATOM 664 C CA . ILE A 1 85 ? -26.142 -0.667 38.383 1.00 81.94 85 ILE A CA 1
ATOM 665 C C . ILE A 1 85 ? -27.285 -1.459 39.028 1.00 81.94 85 ILE A C 1
ATOM 667 O O . ILE A 1 85 ? -27.547 -1.278 40.212 1.00 81.94 85 ILE A O 1
ATOM 671 N N . LYS A 1 86 ? -27.929 -2.378 38.296 1.00 78.38 86 LYS A N 1
ATOM 672 C CA . LYS A 1 86 ? -28.982 -3.247 38.852 1.00 78.38 86 LYS A CA 1
ATOM 673 C C . LYS A 1 86 ? -28.471 -4.118 40.002 1.00 78.38 86 LYS A C 1
ATOM 675 O O . LYS A 1 86 ? -29.154 -4.247 41.012 1.00 78.38 86 LYS A O 1
ATOM 680 N N . GLN A 1 87 ? -27.281 -4.703 39.860 1.00 82.31 87 GLN A N 1
ATOM 681 C CA . GLN A 1 87 ? -26.673 -5.534 40.902 1.00 82.31 87 GLN A CA 1
ATOM 682 C C . GLN A 1 87 ? -26.302 -4.725 42.147 1.00 82.31 87 GLN A C 1
ATOM 684 O O . GLN A 1 87 ? -26.600 -5.154 43.258 1.00 82.31 87 GLN A O 1
ATOM 689 N N . GLU A 1 88 ? -25.684 -3.555 41.983 1.00 81.88 88 GLU A N 1
ATOM 690 C CA . GLU A 1 88 ? -25.360 -2.673 43.110 1.00 81.88 88 GLU A CA 1
ATOM 691 C C . GLU A 1 88 ? -26.629 -2.127 43.782 1.00 81.88 88 GLU A C 1
ATOM 693 O O . GLU A 1 88 ? -26.714 -2.099 45.007 1.00 81.88 88 GLU A O 1
ATOM 698 N N . ALA A 1 89 ? -27.666 -1.792 43.009 1.00 79.00 89 ALA A N 1
ATOM 699 C CA . ALA A 1 89 ? -28.947 -1.366 43.563 1.00 79.00 89 ALA A CA 1
ATOM 700 C C . ALA A 1 89 ? -29.628 -2.476 44.385 1.00 79.00 89 ALA A C 1
ATOM 702 O O . ALA A 1 89 ? -30.156 -2.207 45.463 1.00 79.00 89 ALA A O 1
ATOM 703 N N . ALA A 1 90 ? -29.553 -3.729 43.924 1.00 77.00 90 ALA A N 1
ATOM 704 C CA . ALA A 1 90 ? -30.054 -4.883 44.668 1.00 77.00 90 ALA A CA 1
ATOM 705 C C . ALA A 1 90 ? -29.274 -5.121 45.975 1.00 77.00 90 ALA A C 1
ATOM 707 O O . ALA A 1 90 ? -29.886 -5.398 47.004 1.00 77.00 90 ALA A O 1
ATOM 708 N N . LYS A 1 91 ? -27.940 -4.958 45.972 1.00 81.12 91 LYS A N 1
ATOM 709 C CA . LYS A 1 91 ? -27.113 -5.040 47.196 1.00 81.12 91 LYS A CA 1
ATOM 710 C C . LYS A 1 91 ? -27.479 -3.972 48.228 1.00 81.12 91 LYS A C 1
ATOM 712 O O . LYS A 1 91 ? -27.375 -4.217 49.425 1.00 81.12 91 LYS A O 1
ATOM 717 N N . LEU A 1 92 ? -27.915 -2.802 47.768 1.00 82.94 92 LEU A N 1
ATOM 718 C CA . LEU A 1 92 ? -28.359 -1.693 48.613 1.00 82.94 92 LEU A CA 1
ATOM 719 C C . LEU A 1 92 ? -29.835 -1.814 49.047 1.00 82.94 92 LEU A C 1
ATOM 721 O O . LEU A 1 92 ? -30.367 -0.880 49.639 1.00 82.94 92 LEU A O 1
ATOM 725 N N . ASN A 1 93 ? -30.488 -2.959 48.799 1.00 79.12 93 ASN A N 1
ATOM 726 C CA . ASN A 1 93 ? -31.909 -3.214 49.079 1.00 79.12 93 ASN A CA 1
ATOM 727 C C . ASN A 1 93 ? -32.877 -2.226 48.399 1.00 79.12 93 ASN A C 1
ATOM 729 O O . ASN A 1 93 ? -33.989 -2.011 48.884 1.00 79.12 93 ASN A O 1
ATOM 733 N N . PHE A 1 94 ? -32.496 -1.625 47.267 1.00 74.31 94 PHE A N 1
ATOM 734 C 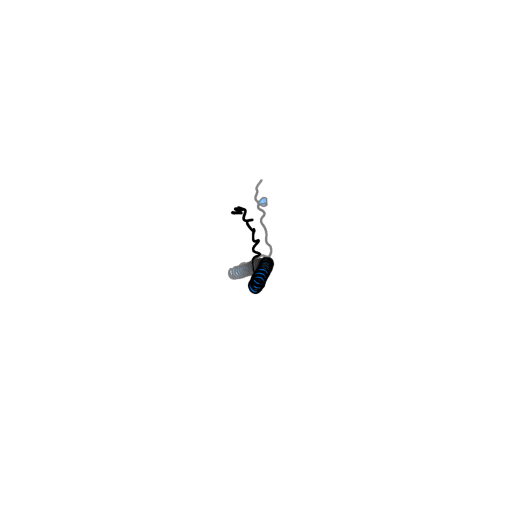CA . PHE A 1 94 ? -33.437 -0.819 46.493 1.00 74.31 94 PHE A CA 1
ATOM 735 C C . PHE A 1 94 ? -34.477 -1.712 45.803 1.00 74.31 94 PHE A C 1
ATOM 737 O O . PHE A 1 94 ? -34.153 -2.745 45.216 1.00 74.31 94 PHE A O 1
ATOM 744 N N . VAL A 1 95 ? -35.745 -1.301 45.866 1.00 73.44 95 VAL A N 1
ATOM 745 C CA . VAL A 1 95 ? -36.868 -2.016 45.245 1.00 73.44 95 VAL A CA 1
ATOM 746 C C . VAL A 1 95 ? -36.902 -1.690 43.744 1.00 73.44 95 VAL A C 1
ATOM 748 O O . VAL A 1 95 ? -36.812 -0.513 43.387 1.00 73.44 95 VAL A O 1
ATOM 751 N N . PRO A 1 96 ? -37.031 -2.682 42.845 1.00 66.00 96 PRO A N 1
ATOM 752 C CA . PRO A 1 96 ? -37.098 -2.433 41.407 1.00 66.00 96 PRO A CA 1
ATOM 753 C C . PRO A 1 96 ? -38.326 -1.584 41.043 1.00 66.00 96 PRO A C 1
ATOM 755 O O . PRO A 1 96 ? -39.457 -1.927 41.383 1.00 66.00 96 PRO A O 1
ATOM 758 N N . THR A 1 97 ? -38.103 -0.473 40.338 1.00 65.25 97 THR A N 1
ATOM 759 C CA . THR A 1 97 ? -39.153 0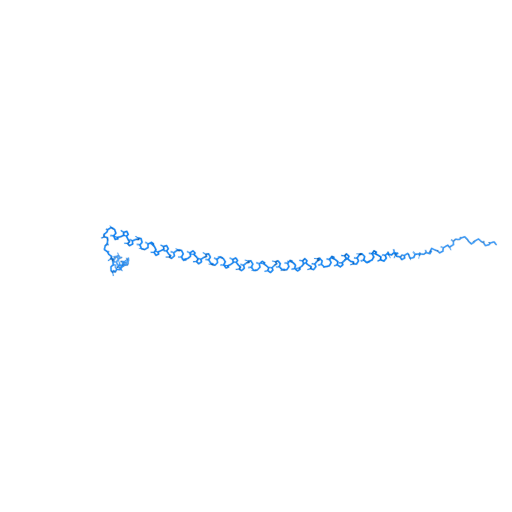.475 39.943 1.00 65.25 97 THR A CA 1
ATOM 760 C C . THR A 1 97 ? -39.991 -0.086 38.789 1.00 65.25 97 THR A C 1
ATOM 762 O O . THR A 1 97 ? -39.457 -0.388 37.723 1.00 65.25 97 THR A O 1
ATOM 765 N N . SER A 1 98 ? -41.308 -0.209 38.977 1.00 71.62 98 SER A N 1
ATOM 766 C CA . SER A 1 98 ? -42.259 -0.748 37.985 1.00 71.62 98 SER A CA 1
ATOM 767 C C . SER A 1 98 ? -42.815 0.292 37.000 1.00 71.62 98 SER A C 1
ATOM 769 O O . SER A 1 98 ? -43.554 -0.061 36.085 1.00 71.62 98 SER A O 1
ATOM 771 N N . GLY A 1 99 ? -42.440 1.563 37.141 1.00 64.88 99 GLY A N 1
ATOM 772 C CA . GLY A 1 99 ? -42.845 2.640 36.244 1.00 64.88 99 GLY A CA 1
ATOM 773 C C . GLY A 1 99 ? -41.956 3.861 36.434 1.00 64.88 99 GLY A C 1
ATOM 774 O O . GLY A 1 99 ? -41.681 4.265 37.563 1.00 64.88 99 GLY A O 1
ATOM 775 N N . VAL A 1 100 ? -41.466 4.425 35.332 1.00 68.31 100 VAL A N 1
ATOM 776 C CA . VAL A 1 100 ? -40.672 5.655 35.361 1.0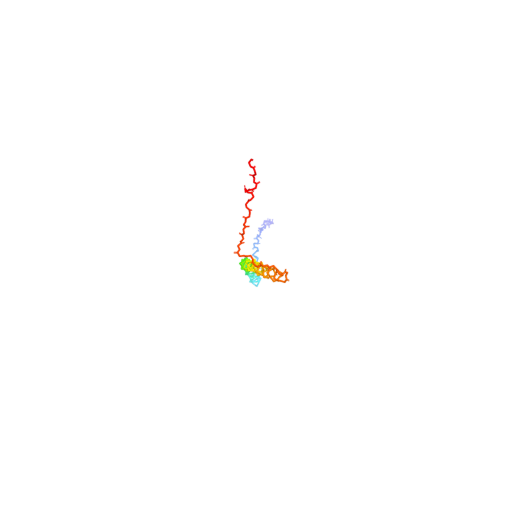0 68.31 100 VAL A CA 1
ATOM 777 C C . VAL A 1 100 ? -41.646 6.828 35.292 1.00 68.31 100 VAL A C 1
ATOM 779 O O . VAL A 1 100 ? -42.165 7.145 34.225 1.00 68.31 100 VAL A O 1
ATOM 782 N N . THR A 1 101 ? -41.936 7.448 36.435 1.00 68.81 101 THR A N 1
ATOM 783 C CA . THR A 1 101 ? -42.743 8.675 36.481 1.00 68.81 101 THR A CA 1
ATOM 784 C C . THR A 1 101 ? -41.832 9.862 36.201 1.00 68.81 101 THR A C 1
ATOM 786 O O . THR A 1 101 ? -41.046 10.273 37.054 1.00 68.81 101 THR A O 1
ATOM 789 N N . TYR A 1 102 ? -41.911 10.397 34.985 1.00 74.75 102 TYR A N 1
ATOM 790 C CA . TYR A 1 102 ? -41.208 11.618 34.609 1.00 74.75 102 TYR A CA 1
ATOM 791 C C . TYR A 1 102 ? -41.974 12.819 35.150 1.00 74.75 102 TYR A C 1
ATOM 793 O O . TYR A 1 102 ? -43.144 13.003 34.825 1.00 74.75 102 TYR A O 1
ATOM 801 N N . ILE A 1 103 ? -41.315 13.635 35.966 1.00 74.44 103 ILE A N 1
ATOM 802 C CA . ILE A 1 103 ? -41.903 14.880 36.448 1.00 74.44 103 ILE A CA 1
ATOM 803 C C . ILE A 1 103 ? -41.625 15.952 35.395 1.00 74.44 103 ILE A C 1
ATOM 805 O O . ILE A 1 103 ? -40.463 16.231 35.088 1.00 74.44 103 ILE A O 1
ATOM 809 N N . ASN A 1 104 ? -42.675 16.502 34.787 1.00 75.75 104 ASN A N 1
ATOM 810 C CA . ASN A 1 104 ? -42.526 17.527 33.766 1.00 75.75 104 ASN A CA 1
ATOM 811 C C . ASN A 1 104 ? -42.339 18.886 34.450 1.00 75.75 104 ASN A C 1
ATOM 813 O O . ASN A 1 104 ? -43.147 19.300 35.273 1.00 75.75 104 ASN A O 1
ATOM 817 N N . VAL A 1 105 ? -41.262 19.597 34.114 1.00 70.75 105 VAL A N 1
ATOM 818 C CA . VAL A 1 105 ? -40.923 20.901 34.718 1.00 70.75 105 VAL A CA 1
ATOM 819 C C . VAL A 1 105 ? -42.022 21.946 34.473 1.00 70.75 105 VAL A C 1
ATOM 821 O O . VAL A 1 105 ? -42.159 22.887 35.251 1.00 70.75 105 VAL A O 1
ATOM 824 N N . SER A 1 106 ? -42.849 21.756 33.439 1.00 68.56 106 SER A N 1
ATOM 825 C CA . SER A 1 106 ? -44.012 22.610 33.177 1.00 68.56 106 SER A CA 1
ATOM 826 C C . SER A 1 106 ? -45.111 22.524 34.247 1.00 68.56 106 SER A C 1
ATOM 828 O O . SER A 1 106 ? -45.844 23.496 34.406 1.00 68.56 106 SER A O 1
ATOM 830 N N . ASP A 1 107 ? -45.162 21.455 35.050 1.00 65.62 107 ASP A N 1
ATOM 831 C CA . ASP A 1 107 ? -46.124 21.309 36.154 1.00 65.62 107 ASP A CA 1
ATOM 832 C C . ASP A 1 107 ? -45.770 22.182 37.377 1.00 65.62 107 ASP A C 1
ATOM 834 O O . ASP A 1 107 ? -46.608 22.402 38.251 1.00 65.62 107 ASP A O 1
ATOM 838 N N . PHE A 1 108 ? -44.539 22.711 37.444 1.00 69.38 108 PHE A N 1
ATOM 839 C CA . PHE A 1 108 ? -44.057 23.555 38.549 1.00 69.38 108 PHE A CA 1
ATOM 840 C C . PHE A 1 108 ? -43.975 25.045 38.214 1.00 69.38 108 PHE A C 1
ATOM 842 O O . PHE A 1 108 ? -43.578 25.843 39.066 1.00 69.38 108 PHE A O 1
ATOM 849 N N . VAL A 1 109 ? -44.344 25.450 36.997 1.00 67.25 109 VAL A N 1
ATOM 850 C CA . VAL A 1 109 ? -44.412 26.874 36.657 1.00 67.25 109 VAL A CA 1
ATOM 851 C C . VAL A 1 109 ? -45.734 27.424 37.197 1.00 67.25 109 VAL A C 1
ATOM 853 O O . VAL A 1 109 ? -46.774 27.356 36.548 1.00 67.25 109 VAL A O 1
ATOM 856 N N . LEU A 1 110 ? -45.689 27.911 38.440 1.00 62.66 110 LEU A N 1
ATOM 857 C CA . LEU A 1 110 ? -46.797 28.581 39.120 1.00 62.66 110 LEU A CA 1
ATOM 858 C C . LEU A 1 110 ? -47.249 29.819 38.322 1.00 62.66 110 LEU A C 1
ATOM 860 O O . LEU A 1 110 ? -46.419 30.621 37.890 1.00 62.66 110 LEU A O 1
ATOM 864 N N . LYS A 1 111 ? -48.567 29.937 38.134 1.00 53.81 111 LYS A N 1
ATOM 865 C CA . LYS A 1 111 ? -49.265 31.086 37.538 1.00 53.81 111 LYS A CA 1
ATOM 866 C C . LYS A 1 111 ? -49.358 32.255 38.514 1.00 53.81 111 LYS A C 1
ATOM 868 O O . LYS A 1 111 ? -49.581 31.983 39.714 1.00 53.81 111 LYS A O 1
#

pLDDT: mean 77.95, std 13.04, range [49.41, 97.12]

Foldseek 3Di:
DDDPPDPDPPPPPPDDPPDDVVVVVVVVVVVVVVVVVVVVVVVVVVVVVVVVVVVVVVVVVVVVVVVVVVVVVVVVVVVVVVVVVVVVCVVVVHDDDPDDDDDDVVVVPDD

Secondary structure (DSSP, 8-state):
--------------------HHHHHHHHHHHHHHHHHHHHHHHHHHHHHHHHHHHHHHHHHHHHHHHHHHHHHHHHHHHHHHHHHHHHHHHTTPPPPS---PPPGGGG---